Protein AF-A0A9J7EP82-F1 (afdb_monomer_lite)

Sequence (131 aa):
MKYLGLILDSRWRFGPHFADLSKPLLKTANDLSWLIPNLGGPSARCRRLYAGILRSMALYGAPVWADYLRRRENATALRVPQRAIAQRVARAYRTAACALASTPPWELEAWVLARVYEWTVDRRARGERQE

Structure (mmCIF, N/CA/C/O backbone):
data_AF-A0A9J7EP82-F1
#
_entry.id   AF-A0A9J7EP82-F1
#
loop_
_atom_site.group_PDB
_atom_site.id
_atom_site.type_symbol
_atom_site.label_atom_id
_atom_site.label_alt_id
_atom_site.label_comp_id
_atom_site.label_asym_id
_atom_site.label_entity_id
_atom_site.label_seq_id
_atom_site.pdbx_PDB_ins_code
_atom_site.Cartn_x
_atom_site.Cartn_y
_atom_site.Cartn_z
_atom_site.occupancy
_atom_site.B_iso_or_equiv
_atom_site.auth_seq_id
_atom_site.auth_comp_id
_atom_site.auth_asym_id
_atom_site.auth_atom_id
_atom_site.pdbx_PDB_model_num
ATOM 1 N N . MET A 1 1 ? -1.220 13.263 15.762 1.00 84.19 1 MET A N 1
ATOM 2 C CA . MET A 1 1 ? -0.347 12.475 16.668 1.00 84.19 1 MET A CA 1
ATOM 3 C C . MET A 1 1 ? 0.202 11.267 15.912 1.00 84.19 1 MET A C 1
ATOM 5 O O . MET A 1 1 ? -0.529 10.719 15.096 1.00 84.19 1 MET A O 1
ATOM 9 N N . LYS A 1 2 ? 1.463 10.860 16.131 1.00 85.56 2 LYS A N 1
ATOM 10 C CA . LYS A 1 2 ? 2.015 9.615 15.558 1.00 85.56 2 LYS A CA 1
ATOM 11 C C . LYS A 1 2 ? 1.772 8.446 16.515 1.00 85.56 2 LYS A C 1
ATOM 13 O O . LYS A 1 2 ? 2.089 8.568 17.692 1.00 85.56 2 LYS A O 1
ATOM 18 N N . TYR A 1 3 ? 1.240 7.336 16.012 1.00 85.88 3 TYR A N 1
ATOM 19 C CA . TYR A 1 3 ? 0.985 6.126 16.792 1.00 85.88 3 TYR A CA 1
ATOM 20 C C . TYR A 1 3 ? 1.214 4.874 15.946 1.00 85.88 3 TYR A C 1
ATOM 22 O O . TYR A 1 3 ? 0.620 4.738 14.881 1.00 85.88 3 TYR A O 1
ATOM 30 N N . LEU A 1 4 ? 2.101 3.979 16.399 1.00 85.81 4 LEU A N 1
ATOM 31 C CA . LEU A 1 4 ? 2.473 2.739 15.697 1.00 85.81 4 LEU A CA 1
ATOM 32 C C . LEU A 1 4 ? 2.843 2.928 14.212 1.00 85.81 4 LEU A C 1
ATOM 34 O O . LEU A 1 4 ? 2.626 2.027 13.415 1.00 85.81 4 LEU A O 1
ATOM 38 N N . GLY A 1 5 ? 3.384 4.087 13.822 1.00 83.06 5 GLY A N 1
ATOM 39 C CA . GLY A 1 5 ? 3.701 4.411 12.420 1.00 83.06 5 GLY A CA 1
ATOM 40 C C . GLY A 1 5 ? 2.552 5.046 11.621 1.00 83.06 5 GLY A C 1
ATOM 41 O O . GLY A 1 5 ? 2.764 5.490 10.495 1.00 83.06 5 GLY A O 1
ATOM 42 N N . LEU A 1 6 ? 1.361 5.172 12.208 1.00 85.38 6 LEU A N 1
ATOM 43 C CA . LEU A 1 6 ? 0.223 5.898 11.646 1.00 85.38 6 LEU A CA 1
ATOM 44 C C . LEU A 1 6 ? 0.207 7.349 12.135 1.00 85.38 6 LEU A C 1
ATOM 46 O O . LEU A 1 6 ? 0.599 7.648 13.264 1.00 85.38 6 LEU A O 1
ATOM 50 N N . ILE A 1 7 ? -0.269 8.263 11.288 1.00 86.75 7 ILE A N 1
ATOM 51 C CA . ILE A 1 7 ? -0.512 9.658 11.675 1.00 86.75 7 ILE A CA 1
ATOM 52 C C . ILE A 1 7 ? -2.012 9.819 11.875 1.00 86.75 7 ILE A C 1
ATOM 54 O O . ILE A 1 7 ? -2.780 9.895 10.919 1.00 86.75 7 ILE A O 1
ATOM 58 N N . LEU A 1 8 ? -2.417 9.865 13.138 1.00 83.44 8 LEU A N 1
ATOM 59 C CA . LEU A 1 8 ? -3.797 10.101 13.525 1.00 83.44 8 LEU A CA 1
ATOM 60 C C . LEU A 1 8 ? -4.054 11.609 13.523 1.00 83.44 8 LEU A C 1
ATOM 62 O O . LEU A 1 8 ? -3.411 12.369 14.260 1.00 83.44 8 LEU A O 1
ATOM 66 N N . ASP A 1 9 ? -4.966 12.028 12.653 1.00 82.19 9 ASP A N 1
ATOM 67 C CA . ASP A 1 9 ? -5.539 13.372 12.635 1.00 82.19 9 ASP A CA 1
ATOM 68 C C . ASP A 1 9 ? -6.725 13.418 13.611 1.00 82.19 9 ASP A C 1
ATOM 70 O O . ASP A 1 9 ? -7.470 12.444 13.714 1.00 82.19 9 ASP A O 1
ATOM 74 N N . SER A 1 10 ? -6.931 14.538 14.307 1.00 78.44 10 SER A N 1
ATOM 75 C CA . SER A 1 10 ? -8.025 14.700 15.280 1.00 78.44 10 SER A CA 1
ATOM 76 C C . SER A 1 10 ? -9.405 14.515 14.646 1.00 78.44 10 SER A C 1
ATOM 78 O O . SER A 1 10 ? -10.357 14.115 15.309 1.00 78.44 10 SER A O 1
ATOM 80 N N . ARG A 1 11 ? -9.505 14.758 13.334 1.00 81.56 11 ARG A N 1
ATOM 81 C CA . ARG A 1 11 ? -10.719 14.570 12.531 1.00 81.56 11 ARG A CA 1
ATOM 82 C C . ARG A 1 11 ? -10.834 13.181 11.896 1.00 81.56 11 ARG A C 1
ATOM 84 O O . ARG A 1 11 ? -11.723 12.987 11.071 1.00 81.56 11 ARG A O 1
ATOM 91 N N . TRP A 1 12 ? -9.915 12.257 12.195 1.00 78.69 12 TRP A N 1
ATOM 92 C CA . TRP A 1 12 ? -9.863 10.907 11.616 1.00 78.69 12 TRP A CA 1
ATOM 93 C C . TRP A 1 12 ? -9.919 10.899 10.077 1.00 78.69 12 TRP A C 1
ATOM 95 O O . TRP A 1 12 ? -10.455 9.992 9.462 1.00 78.69 12 TRP A O 1
ATOM 105 N N . ARG A 1 13 ? -9.380 11.926 9.403 1.00 80.88 13 ARG A N 1
ATOM 106 C CA . ARG A 1 13 ? -9.450 12.038 7.929 1.00 80.88 13 ARG A CA 1
ATOM 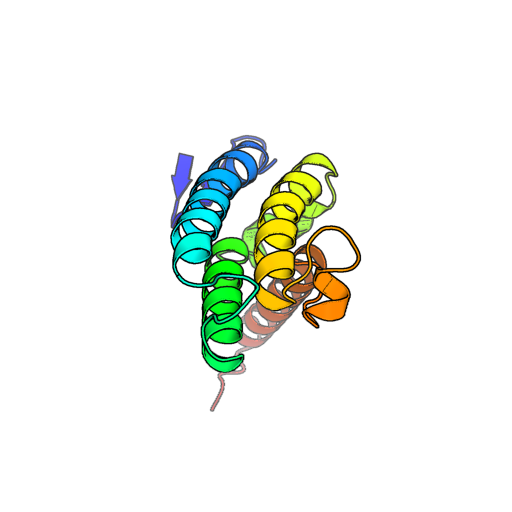107 C C . ARG A 1 13 ? -8.326 11.304 7.199 1.00 80.88 13 ARG A C 1
ATOM 109 O O . ARG A 1 13 ? -8.447 11.078 5.995 1.00 80.88 13 ARG A O 1
ATOM 116 N N . PHE A 1 14 ? -7.230 11.003 7.898 1.00 83.31 14 PHE A N 1
ATOM 117 C CA . PHE A 1 14 ? -6.010 10.358 7.388 1.00 83.31 14 PHE A CA 1
ATOM 118 C C . PHE A 1 14 ? -5.322 11.039 6.187 1.00 83.31 14 PHE A C 1
ATOM 120 O O . PHE A 1 14 ? -4.314 10.537 5.705 1.00 83.31 14 PHE A O 1
ATOM 127 N N . GLY A 1 15 ? -5.766 12.216 5.738 1.00 84.31 15 GLY A N 1
ATOM 128 C CA . GLY A 1 15 ? -5.108 12.961 4.654 1.00 84.31 15 GLY A CA 1
ATOM 129 C C . GLY A 1 15 ? -3.616 13.227 4.909 1.00 84.31 15 GLY A C 1
ATOM 130 O O . GLY A 1 15 ? -2.789 12.849 4.076 1.00 84.31 15 GLY A O 1
ATOM 131 N N . PRO A 1 16 ? -3.235 13.782 6.079 1.00 85.81 16 PRO A N 1
ATOM 132 C CA . PRO A 1 16 ? -1.828 13.969 6.436 1.00 85.81 16 PRO A CA 1
ATOM 133 C C . PRO A 1 16 ? -1.034 12.658 6.467 1.00 85.81 16 PRO A C 1
ATOM 135 O O . PRO A 1 16 ? 0.131 12.638 6.084 1.00 85.81 16 PRO A O 1
ATOM 138 N N . HIS A 1 17 ? -1.674 11.551 6.863 1.00 88.56 17 HIS A N 1
ATOM 139 C CA . HIS A 1 17 ? -1.045 10.233 6.861 1.00 88.56 17 HIS A CA 1
ATOM 140 C C . HIS A 1 17 ? -0.665 9.790 5.449 1.00 88.56 17 HIS A C 1
ATOM 142 O O . HIS A 1 17 ? 0.490 9.442 5.231 1.00 88.56 17 HIS A O 1
ATOM 148 N N . PHE A 1 18 ? -1.582 9.857 4.480 1.00 87.38 18 PHE A N 1
ATOM 149 C CA . PHE A 1 18 ? -1.274 9.471 3.099 1.00 87.38 18 PHE A CA 1
ATOM 150 C C . PHE A 1 18 ? -0.263 10.409 2.433 1.00 87.38 18 PHE A C 1
ATOM 152 O O . PHE A 1 18 ? 0.601 9.949 1.685 1.00 87.38 18 PHE A O 1
ATOM 159 N N . ALA A 1 19 ? -0.322 11.710 2.731 1.00 86.00 19 ALA A N 1
ATOM 160 C CA . ALA A 1 19 ? 0.663 12.668 2.239 1.00 86.00 19 ALA A CA 1
ATOM 161 C C . ALA A 1 19 ? 2.075 12.316 2.735 1.00 86.00 19 ALA A C 1
ATOM 163 O O . ALA A 1 19 ? 3.018 12.273 1.942 1.00 86.00 19 ALA A O 1
ATOM 164 N N . ASP A 1 20 ? 2.217 11.992 4.019 1.00 88.00 20 ASP A N 1
ATOM 165 C CA . ASP A 1 20 ? 3.501 11.605 4.602 1.00 88.00 20 ASP A CA 1
ATOM 166 C C . ASP A 1 20 ? 3.925 10.176 4.261 1.00 88.00 20 ASP A C 1
ATOM 168 O O . ASP A 1 20 ? 5.123 9.930 4.193 1.00 88.00 20 ASP A O 1
ATOM 172 N N . LEU A 1 21 ? 2.990 9.260 3.987 1.00 89.06 21 LEU A N 1
ATOM 173 C CA . LEU A 1 21 ? 3.263 7.895 3.523 1.00 89.06 21 LEU A CA 1
ATOM 174 C C . LEU A 1 21 ? 3.738 7.869 2.062 1.00 89.06 21 LEU A C 1
ATOM 176 O O . LEU A 1 21 ? 4.595 7.064 1.698 1.00 89.06 21 LEU A O 1
ATOM 180 N N . SER A 1 22 ? 3.228 8.770 1.218 1.00 88.06 22 SER A N 1
ATOM 181 C CA . SER A 1 22 ? 3.602 8.823 -0.202 1.00 88.06 22 SER A CA 1
ATOM 182 C C . SER A 1 22 ? 5.090 9.139 -0.410 1.00 88.06 22 SER A C 1
ATOM 184 O O . SER A 1 22 ? 5.729 8.562 -1.289 1.00 88.06 22 SER A O 1
ATOM 186 N N . LYS A 1 23 ? 5.674 9.997 0.438 1.00 90.19 23 LYS A N 1
ATOM 187 C CA . LYS A 1 23 ? 7.079 10.433 0.368 1.00 90.19 23 LYS A CA 1
ATOM 188 C C . LYS A 1 23 ? 8.086 9.279 0.523 1.00 90.19 23 LYS A C 1
ATOM 190 O O . LYS A 1 23 ? 8.902 9.110 -0.383 1.00 90.19 23 LYS A O 1
ATOM 195 N N . PRO A 1 24 ? 8.074 8.473 1.608 1.00 89.50 24 PRO A N 1
ATOM 196 C CA . PRO A 1 24 ? 8.990 7.350 1.758 1.00 89.50 24 PRO A CA 1
ATOM 197 C C . PRO A 1 24 ? 8.741 6.271 0.704 1.00 89.50 24 PRO A C 1
ATOM 199 O O . PRO A 1 24 ? 9.711 5.732 0.188 1.00 89.50 24 PRO A O 1
ATOM 202 N N . LEU A 1 25 ? 7.488 6.006 0.309 1.00 89.81 25 LEU A N 1
ATOM 203 C CA . LEU A 1 25 ? 7.196 5.047 -0.764 1.00 89.81 25 LEU A CA 1
ATOM 204 C C . LEU A 1 25 ? 7.832 5.468 -2.092 1.00 89.81 25 LEU A C 1
ATOM 206 O O . LEU A 1 25 ? 8.464 4.652 -2.760 1.00 89.81 25 LEU A O 1
ATOM 210 N N . LEU A 1 26 ? 7.699 6.741 -2.469 1.00 89.88 26 LEU A N 1
ATOM 211 C CA . LEU A 1 26 ? 8.310 7.270 -3.687 1.00 89.88 26 LEU A CA 1
ATOM 212 C C . LEU A 1 26 ? 9.833 7.309 -3.597 1.00 89.88 26 LEU A C 1
ATOM 214 O O . LEU A 1 26 ? 10.496 6.956 -4.569 1.00 89.88 26 LEU A O 1
ATOM 218 N N . LYS A 1 27 ? 10.391 7.683 -2.440 1.00 90.56 27 LYS A N 1
ATOM 219 C CA . LYS A 1 27 ? 11.837 7.641 -2.209 1.00 90.56 27 LYS A CA 1
ATOM 220 C C . LYS A 1 27 ? 12.372 6.222 -2.399 1.00 90.56 27 LYS A C 1
ATOM 222 O O . LYS A 1 27 ? 13.232 6.015 -3.243 1.00 90.56 27 LYS A O 1
ATOM 227 N N . THR A 1 28 ? 11.795 5.236 -1.713 1.00 87.56 28 THR A N 1
ATOM 228 C CA . THR A 1 28 ? 12.191 3.830 -1.850 1.00 87.56 28 THR A CA 1
ATOM 229 C C . THR A 1 28 ? 11.994 3.322 -3.279 1.00 87.56 28 THR A C 1
ATOM 231 O O . THR A 1 28 ? 12.865 2.639 -3.807 1.00 87.56 28 THR A O 1
ATOM 234 N N . ALA A 1 29 ? 10.895 3.678 -3.950 1.00 85.12 29 ALA A N 1
ATOM 235 C CA . ALA A 1 29 ? 10.680 3.308 -5.349 1.00 85.12 29 ALA A CA 1
ATOM 236 C C . ALA A 1 29 ? 11.738 3.916 -6.290 1.00 85.12 29 ALA A C 1
ATOM 238 O O . ALA A 1 29 ? 12.171 3.246 -7.229 1.00 85.12 29 ALA A O 1
ATOM 239 N N . ASN A 1 30 ? 12.171 5.154 -6.038 1.00 86.00 30 ASN A N 1
ATOM 240 C CA . ASN A 1 30 ? 13.221 5.823 -6.803 1.00 86.00 30 ASN A CA 1
ATOM 241 C C . ASN A 1 30 ? 14.604 5.232 -6.521 1.00 86.00 30 ASN A C 1
ATOM 243 O O . ASN A 1 30 ? 15.314 4.914 -7.473 1.00 86.00 30 ASN A O 1
ATOM 247 N N . ASP A 1 31 ? 14.960 5.009 -5.257 1.00 85.56 31 ASP A N 1
ATOM 248 C CA . ASP A 1 31 ? 16.232 4.388 -4.868 1.00 85.56 31 ASP A CA 1
ATOM 249 C C . ASP A 1 31 ? 16.367 2.996 -5.514 1.00 85.56 31 ASP A C 1
ATOM 251 O O . ASP A 1 31 ? 17.397 2.639 -6.086 1.00 85.56 31 ASP A O 1
ATOM 255 N N . LEU A 1 32 ? 15.271 2.232 -5.533 1.00 78.00 32 LEU A N 1
ATOM 256 C CA . LEU A 1 32 ? 15.210 0.928 -6.192 1.00 78.00 32 LEU A CA 1
ATOM 257 C C . LEU A 1 32 ? 15.186 1.014 -7.720 1.00 78.00 32 LEU A C 1
ATOM 259 O O . LEU A 1 32 ? 15.565 0.053 -8.390 1.00 78.00 32 LEU A O 1
ATOM 263 N N . SER A 1 33 ? 14.759 2.138 -8.298 1.00 76.12 33 SER A N 1
ATOM 264 C CA . SER A 1 33 ? 14.732 2.302 -9.753 1.00 76.12 33 SER A CA 1
ATOM 265 C C . SER A 1 33 ? 16.129 2.273 -10.371 1.00 76.12 33 SER A C 1
ATOM 267 O O . SER A 1 33 ? 16.278 1.805 -11.499 1.00 76.12 33 SER A O 1
ATOM 269 N N . TRP A 1 34 ? 17.144 2.695 -9.613 1.00 77.69 34 TRP A N 1
ATOM 270 C CA . TRP A 1 34 ? 18.544 2.596 -10.012 1.00 77.69 34 TRP A CA 1
ATOM 271 C C . TRP A 1 34 ? 19.021 1.139 -10.074 1.00 77.69 34 TRP A C 1
ATOM 273 O O . TRP A 1 34 ? 19.683 0.736 -11.025 1.00 77.69 34 TRP A O 1
ATOM 283 N N . LEU A 1 35 ? 18.604 0.316 -9.109 1.00 77.75 35 LEU A N 1
ATOM 284 C CA . LEU A 1 35 ? 18.956 -1.105 -9.052 1.00 77.75 35 LEU A CA 1
ATOM 285 C C . LEU A 1 35 ? 18.212 -1.943 -10.108 1.00 77.75 35 LEU A C 1
ATOM 287 O O . LEU A 1 35 ? 18.628 -3.051 -10.447 1.00 77.75 35 LEU A O 1
ATOM 291 N N . ILE A 1 36 ? 17.084 -1.437 -10.617 1.00 78.06 36 ILE A N 1
ATOM 292 C CA . ILE A 1 36 ? 16.161 -2.181 -11.473 1.00 78.06 36 ILE A CA 1
ATOM 293 C C . ILE A 1 36 ? 15.875 -1.406 -12.768 1.00 78.06 36 ILE A C 1
ATOM 295 O O . ILE A 1 36 ? 14.748 -0.941 -12.990 1.00 78.06 36 ILE A O 1
ATOM 299 N N . PRO A 1 37 ? 16.858 -1.306 -13.679 1.00 77.31 37 PRO A N 1
ATOM 300 C CA . PRO A 1 37 ? 16.621 -0.703 -14.980 1.00 77.31 37 PRO A CA 1
ATOM 301 C C . PRO A 1 37 ? 15.591 -1.521 -15.776 1.00 77.31 37 PRO A C 1
ATOM 303 O O . PRO A 1 37 ? 15.440 -2.737 -15.599 1.00 77.31 37 PRO A O 1
ATOM 306 N N . ASN A 1 38 ? 14.837 -0.859 -16.658 1.00 76.19 38 ASN A N 1
ATOM 307 C CA . ASN A 1 38 ? 13.826 -1.528 -17.492 1.00 76.19 38 ASN A CA 1
ATOM 308 C C . ASN A 1 38 ? 14.466 -2.540 -18.461 1.00 76.19 38 ASN A C 1
ATOM 310 O O . ASN A 1 38 ? 13.889 -3.599 -18.709 1.00 76.19 38 ASN A O 1
ATOM 314 N N . LEU A 1 39 ? 15.677 -2.239 -18.938 1.00 74.00 39 LEU A N 1
ATOM 315 C CA . LEU A 1 39 ? 16.489 -3.065 -19.831 1.00 74.00 39 LEU A CA 1
ATOM 316 C C . LEU A 1 39 ? 17.702 -3.610 -19.068 1.00 74.00 39 LEU A C 1
ATOM 318 O O . LEU A 1 39 ? 18.277 -2.898 -18.250 1.00 74.00 39 LEU A O 1
ATOM 322 N N . GLY A 1 40 ? 18.063 -4.875 -19.300 1.00 71.44 40 GLY A N 1
ATOM 323 C CA . GLY A 1 40 ? 19.258 -5.494 -18.702 1.00 71.44 40 GLY A CA 1
ATOM 324 C C . GLY A 1 40 ? 19.248 -5.655 -17.172 1.00 71.44 40 GLY A C 1
ATOM 325 O O . GLY A 1 40 ? 20.272 -5.991 -16.594 1.00 71.44 40 GLY A O 1
ATOM 326 N N . GLY A 1 41 ? 18.114 -5.408 -16.503 1.00 70.50 41 GLY A N 1
ATOM 327 C CA . GLY A 1 41 ? 18.022 -5.405 -15.040 1.00 70.50 41 GLY A CA 1
ATOM 328 C C . GLY A 1 41 ? 17.700 -6.760 -14.382 1.00 70.50 41 GLY A C 1
ATOM 329 O O . GLY A 1 41 ? 17.449 -7.752 -15.072 1.00 70.50 41 GLY A O 1
ATOM 330 N N . PRO A 1 42 ? 17.592 -6.784 -13.038 1.00 71.88 42 PRO A N 1
ATOM 331 C CA . PRO A 1 42 ? 17.387 -7.980 -12.220 1.00 71.88 42 PRO A CA 1
ATOM 332 C C . PRO A 1 42 ? 16.173 -8.830 -12.613 1.00 71.88 42 PRO A C 1
ATOM 334 O O . PRO A 1 42 ? 15.191 -8.346 -13.202 1.00 71.88 42 PRO A O 1
ATOM 337 N N . SER A 1 43 ? 16.239 -10.106 -12.216 1.00 81.56 43 SER A N 1
ATOM 338 C CA . SER A 1 43 ? 15.228 -11.132 -12.490 1.00 81.56 43 SER A CA 1
ATOM 339 C C . SER A 1 43 ? 13.814 -10.725 -12.048 1.00 81.56 43 SER A C 1
ATOM 341 O O . SER A 1 43 ? 13.617 -9.908 -11.142 1.00 81.56 43 SER A O 1
ATOM 343 N N . ALA A 1 44 ? 12.797 -11.353 -12.646 1.00 82.12 44 ALA A N 1
ATOM 344 C CA . ALA A 1 44 ? 11.398 -11.147 -12.266 1.00 82.12 44 ALA A CA 1
ATOM 345 C C . ALA A 1 44 ? 11.131 -11.441 -10.774 1.00 82.12 44 ALA A C 1
ATOM 347 O O . ALA A 1 44 ? 10.263 -10.815 -10.169 1.00 82.12 44 ALA A O 1
ATOM 348 N N . ARG A 1 45 ? 11.904 -12.351 -10.159 1.00 84.75 45 ARG A N 1
ATOM 349 C CA . ARG A 1 45 ? 11.814 -12.669 -8.726 1.00 84.75 45 ARG A CA 1
ATOM 350 C C . ARG A 1 45 ? 12.195 -11.468 -7.860 1.00 84.75 45 ARG A C 1
ATOM 352 O O . ARG A 1 45 ? 11.441 -11.131 -6.953 1.00 84.75 45 ARG A O 1
ATOM 359 N N . CYS A 1 46 ? 13.302 -10.795 -8.175 1.00 84.38 46 CYS A N 1
ATOM 360 C CA . CYS A 1 46 ? 13.720 -9.582 -7.468 1.00 84.38 46 CYS A CA 1
ATOM 361 C C . CYS A 1 46 ? 12.640 -8.498 -7.574 1.00 84.38 46 CYS A C 1
ATOM 363 O O . CYS A 1 46 ? 12.226 -7.939 -6.567 1.00 84.38 46 CYS A O 1
ATOM 365 N N . ARG A 1 47 ? 12.094 -8.265 -8.775 1.00 85.38 47 ARG A N 1
ATOM 366 C CA . ARG A 1 47 ? 11.026 -7.268 -8.987 1.00 85.38 47 ARG A CA 1
ATOM 367 C C . ARG A 1 47 ? 9.775 -7.550 -8.152 1.00 85.38 47 ARG A C 1
ATOM 369 O O . ARG A 1 47 ? 9.227 -6.622 -7.565 1.00 85.38 47 ARG A O 1
ATOM 376 N N . ARG A 1 48 ? 9.354 -8.817 -8.057 1.00 86.00 48 ARG A N 1
ATOM 377 C CA . ARG A 1 48 ? 8.231 -9.226 -7.194 1.00 86.00 48 ARG A CA 1
ATOM 378 C C . ARG A 1 48 ? 8.524 -9.006 -5.713 1.00 86.00 48 ARG A C 1
ATOM 380 O O . ARG A 1 48 ? 7.641 -8.542 -5.002 1.00 86.00 48 ARG A O 1
ATOM 387 N N . LEU A 1 49 ? 9.748 -9.288 -5.263 1.00 87.88 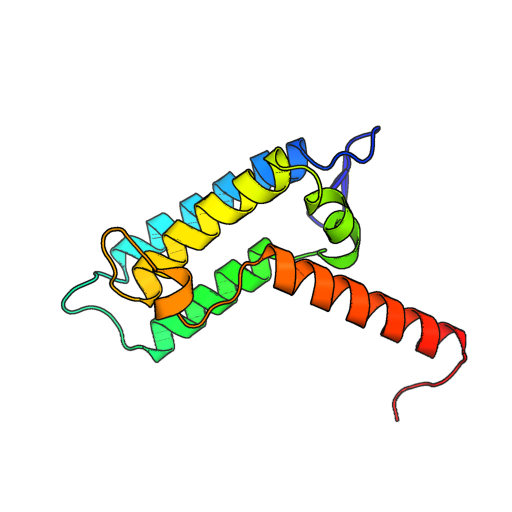49 LEU A N 1
ATOM 388 C CA . LEU A 1 49 ? 10.156 -9.018 -3.884 1.00 87.88 49 LEU A CA 1
ATOM 389 C C . LEU A 1 49 ? 10.024 -7.525 -3.555 1.00 87.88 49 LEU A C 1
ATOM 391 O O . LEU A 1 49 ? 9.400 -7.174 -2.559 1.00 87.88 49 LEU A O 1
ATOM 395 N N . TYR A 1 50 ? 10.525 -6.643 -4.422 1.00 84.62 50 TYR A N 1
ATOM 396 C CA . TYR A 1 50 ? 10.411 -5.195 -4.220 1.00 84.62 50 TYR A CA 1
ATOM 397 C C . TYR A 1 50 ? 8.966 -4.700 -4.251 1.00 84.62 50 TYR A C 1
ATOM 399 O O . TYR A 1 50 ? 8.579 -3.892 -3.409 1.00 84.62 50 TYR A O 1
ATOM 407 N N . ALA A 1 51 ? 8.154 -5.220 -5.175 1.00 87.38 51 ALA A N 1
ATOM 408 C CA . ALA A 1 51 ? 6.720 -4.952 -5.190 1.00 87.38 51 ALA A CA 1
ATOM 409 C C . ALA A 1 51 ? 6.067 -5.348 -3.857 1.00 87.38 51 ALA A C 1
ATOM 411 O O . ALA A 1 51 ? 5.266 -4.587 -3.322 1.00 87.38 51 ALA A O 1
ATOM 412 N N . GLY A 1 52 ? 6.458 -6.500 -3.302 1.00 90.00 52 GLY A N 1
ATOM 413 C CA . GLY A 1 52 ? 6.026 -6.972 -1.990 1.00 90.00 52 GLY A CA 1
ATOM 414 C C . GLY A 1 52 ? 6.440 -6.040 -0.852 1.00 90.00 52 GLY A C 1
ATOM 415 O O . GLY A 1 52 ? 5.602 -5.704 -0.025 1.00 90.00 52 GLY A O 1
ATOM 416 N N . ILE A 1 53 ? 7.687 -5.558 -0.834 1.00 90.12 53 ILE A N 1
ATOM 417 C CA . ILE A 1 53 ? 8.174 -4.613 0.188 1.00 90.12 53 ILE A CA 1
ATOM 418 C C . ILE A 1 53 ? 7.347 -3.322 0.169 1.00 90.12 53 ILE A C 1
ATOM 420 O O . ILE A 1 53 ? 6.811 -2.916 1.198 1.00 90.12 53 ILE A O 1
ATOM 424 N N . LEU A 1 54 ? 7.194 -2.702 -1.005 1.00 90.31 54 LEU A N 1
ATOM 425 C CA . LEU A 1 54 ? 6.419 -1.466 -1.156 1.00 90.31 54 LEU A CA 1
ATOM 426 C C . LEU A 1 54 ? 4.938 -1.674 -0.833 1.00 90.31 54 LEU A C 1
ATOM 428 O O . LEU A 1 54 ? 4.343 -0.825 -0.176 1.00 90.31 54 LEU A O 1
ATOM 432 N N . ARG A 1 55 ? 4.357 -2.813 -1.230 1.00 92.00 55 ARG A N 1
ATOM 433 C CA . ARG A 1 55 ? 2.993 -3.198 -0.849 1.00 92.00 55 ARG A CA 1
ATOM 434 C C . ARG A 1 55 ? 2.856 -3.305 0.672 1.00 92.00 55 ARG A C 1
ATOM 436 O O . ARG A 1 55 ? 1.923 -2.737 1.225 1.00 92.00 55 ARG A O 1
ATOM 443 N N . SER A 1 56 ? 3.779 -3.979 1.355 1.00 91.75 56 SER A N 1
ATOM 444 C CA . SER A 1 56 ? 3.756 -4.109 2.818 1.00 91.75 56 SER A CA 1
ATOM 445 C C . SER A 1 56 ? 3.890 -2.759 3.521 1.00 91.75 56 SER A C 1
ATOM 447 O O . SER A 1 56 ? 3.173 -2.505 4.483 1.00 91.75 56 SER A O 1
ATOM 449 N N . MET A 1 57 ? 4.755 -1.870 3.022 1.00 91.44 57 MET A N 1
ATOM 450 C CA . MET A 1 57 ? 4.873 -0.502 3.538 1.00 91.44 57 MET A CA 1
ATOM 451 C C . MET A 1 57 ? 3.580 0.296 3.332 1.00 91.44 57 MET A C 1
ATOM 453 O O . MET A 1 57 ? 3.136 0.994 4.237 1.00 91.44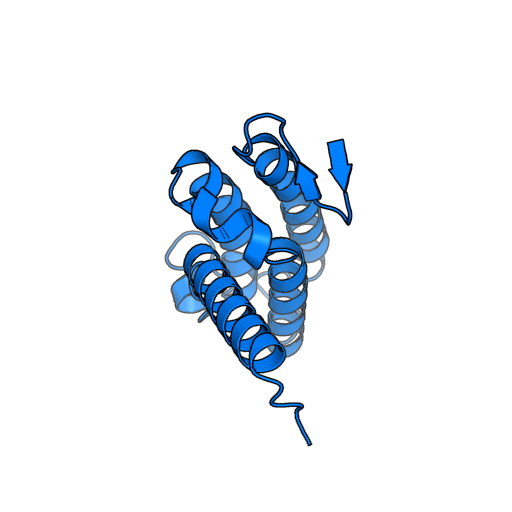 57 MET A O 1
ATOM 457 N N . ALA A 1 58 ? 2.978 0.193 2.146 1.00 91.88 58 ALA A N 1
ATOM 458 C CA . ALA A 1 58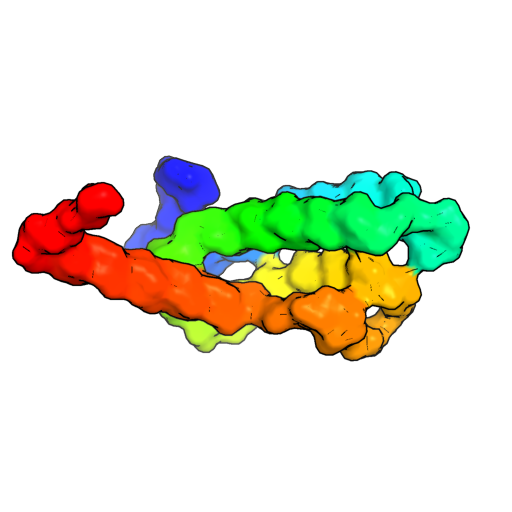 ? 1.795 0.957 1.769 1.00 91.88 58 ALA A CA 1
ATOM 459 C C . ALA A 1 58 ? 0.522 0.487 2.481 1.00 91.88 58 ALA A C 1
ATOM 461 O O . ALA A 1 58 ? -0.344 1.303 2.771 1.00 91.88 58 ALA A O 1
ATOM 462 N N . LEU A 1 59 ? 0.404 -0.815 2.750 1.00 93.06 59 LEU A N 1
ATOM 463 C CA . LEU A 1 59 ? -0.772 -1.436 3.366 1.00 93.06 59 LEU A CA 1
ATOM 464 C C . LEU A 1 59 ? -0.625 -1.644 4.874 1.00 93.06 59 LEU A C 1
ATOM 466 O O . LEU A 1 59 ? -1.483 -2.259 5.512 1.00 93.06 59 LEU A O 1
ATOM 470 N N . TYR A 1 60 ? 0.456 -1.138 5.461 1.00 92.19 60 TYR A N 1
ATOM 471 C CA . TYR A 1 60 ? 0.638 -1.207 6.895 1.00 92.19 60 TYR A CA 1
ATOM 472 C C . TYR A 1 60 ? -0.479 -0.435 7.612 1.00 92.19 60 TYR A C 1
ATOM 474 O O . TYR A 1 60 ? -0.762 0.728 7.317 1.00 92.19 60 TYR A O 1
ATOM 482 N N . GLY A 1 61 ? -1.141 -1.106 8.554 1.00 90.44 61 GLY A N 1
ATOM 483 C CA . GLY A 1 61 ? -2.286 -0.545 9.265 1.00 90.44 61 GLY A CA 1
ATOM 484 C C . GLY A 1 61 ? -3.545 -0.380 8.410 1.00 90.44 61 GLY A C 1
ATOM 485 O O . GLY A 1 61 ? -4.450 0.319 8.855 1.00 90.44 61 GLY A O 1
ATOM 486 N N . ALA A 1 62 ? -3.634 -1.025 7.235 1.00 93.12 62 ALA A N 1
ATOM 487 C CA . ALA A 1 62 ? -4.806 -0.962 6.353 1.00 93.12 62 ALA A CA 1
ATOM 488 C C . ALA A 1 62 ? -6.154 -1.083 7.085 1.00 93.12 62 ALA A C 1
ATOM 490 O O . ALA A 1 62 ? -6.997 -0.223 6.851 1.00 93.12 62 ALA A O 1
ATOM 491 N N . PRO A 1 63 ? -6.364 -2.020 8.033 1.00 91.81 63 PRO A N 1
ATOM 492 C CA . PRO A 1 63 ? -7.638 -2.117 8.752 1.00 91.81 63 PRO A CA 1
ATOM 493 C C . PRO A 1 63 ? -8.073 -0.838 9.478 1.00 91.81 63 PRO A C 1
ATOM 495 O O . PRO A 1 63 ? -9.260 -0.618 9.669 1.00 91.81 63 PRO A O 1
ATOM 498 N N . VAL A 1 64 ? -7.129 0.021 9.868 1.00 91.00 64 VAL A N 1
ATOM 499 C CA . VAL A 1 64 ? -7.415 1.270 10.586 1.00 91.00 64 VAL A CA 1
ATOM 500 C C . VAL A 1 64 ? -7.867 2.376 9.634 1.00 91.00 64 VAL A C 1
ATOM 502 O O . VAL A 1 64 ? -8.690 3.210 10.006 1.00 91.00 64 VAL A O 1
ATOM 505 N N . TRP A 1 65 ? -7.313 2.420 8.419 1.00 90.88 65 TRP A N 1
ATOM 506 C CA . TRP A 1 65 ? -7.505 3.546 7.503 1.00 90.88 65 TRP A CA 1
ATOM 507 C C . TRP A 1 65 ? -8.246 3.206 6.198 1.00 90.88 65 TRP A C 1
ATOM 509 O O . TRP A 1 65 ? -8.565 4.120 5.434 1.00 90.88 65 TRP A O 1
ATOM 519 N N . ALA A 1 66 ? -8.537 1.933 5.910 1.00 92.31 66 ALA A N 1
ATOM 520 C CA . ALA A 1 66 ? -9.053 1.488 4.611 1.00 92.31 66 ALA A CA 1
ATOM 521 C C . ALA A 1 66 ? -10.385 2.150 4.215 1.00 92.31 66 ALA A C 1
ATOM 523 O O . ALA A 1 66 ? -10.567 2.525 3.053 1.00 92.31 66 ALA A O 1
ATOM 524 N N . ASP A 1 67 ? -11.288 2.390 5.167 1.00 90.44 67 ASP A N 1
ATOM 525 C CA . ASP A 1 67 ? -12.559 3.080 4.902 1.00 90.44 67 ASP A CA 1
ATOM 526 C C . ASP A 1 67 ? -12.380 4.534 4.451 1.00 90.44 67 ASP A C 1
ATOM 528 O O . ASP A 1 67 ? -13.193 5.083 3.700 1.00 90.44 67 ASP A O 1
ATOM 532 N N . TYR A 1 68 ? -11.270 5.160 4.834 1.00 89.75 68 TYR A N 1
ATOM 533 C CA . TYR A 1 68 ? -10.972 6.545 4.490 1.00 89.75 68 TYR A CA 1
ATOM 534 C C . TYR A 1 68 ? -10.399 6.697 3.075 1.00 89.75 68 TYR A C 1
ATOM 536 O O . TYR A 1 68 ? -10.252 7.828 2.602 1.00 89.75 68 TYR A O 1
ATOM 544 N N . LEU A 1 69 ? -10.152 5.592 2.358 1.00 88.88 69 LEU A N 1
ATOM 545 C CA . LEU A 1 69 ? -9.837 5.600 0.924 1.00 88.88 69 LEU A CA 1
ATOM 546 C C . LEU A 1 69 ? -11.027 5.992 0.040 1.00 88.88 69 LEU A C 1
ATOM 548 O O . LEU A 1 69 ? -10.824 6.361 -1.113 1.00 88.88 69 LEU A O 1
ATOM 552 N N . ARG A 1 70 ? -12.261 5.992 0.568 1.00 86.00 70 ARG A N 1
ATOM 553 C CA . ARG A 1 70 ? -13.438 6.521 -0.152 1.00 86.00 70 ARG A CA 1
ATOM 554 C C . ARG A 1 70 ? -13.245 7.984 -0.575 1.00 86.00 70 ARG A C 1
ATOM 556 O O . ARG A 1 70 ? -13.869 8.452 -1.525 1.00 86.00 70 ARG A O 1
ATOM 563 N N . ARG A 1 71 ? -12.361 8.717 0.115 1.00 87.31 71 ARG A N 1
ATOM 564 C CA . ARG A 1 71 ? -11.934 10.062 -0.279 1.00 87.31 71 ARG A CA 1
ATOM 565 C C . ARG A 1 71 ? -10.942 9.971 -1.437 1.00 87.31 71 ARG A C 1
ATOM 567 O O . ARG A 1 71 ? -9.844 9.439 -1.289 1.00 87.31 71 ARG A O 1
ATOM 574 N N . ARG A 1 72 ? -11.296 10.588 -2.567 1.00 85.56 72 ARG A N 1
ATOM 575 C CA . ARG A 1 72 ? -10.484 10.595 -3.7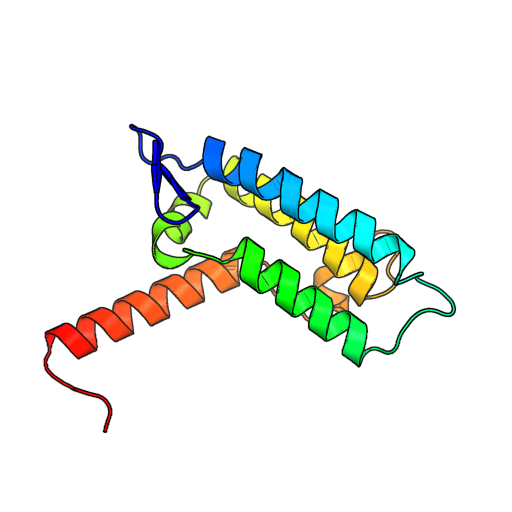97 1.00 85.56 72 ARG A CA 1
ATOM 576 C C . ARG A 1 72 ? -9.049 11.092 -3.585 1.00 85.56 72 ARG A C 1
ATOM 578 O O . ARG A 1 72 ? -8.136 10.594 -4.236 1.00 85.56 72 ARG A O 1
ATOM 585 N N . GLU A 1 73 ? -8.848 12.052 -2.688 1.00 87.06 73 GLU A N 1
ATOM 586 C CA . GLU A 1 73 ? -7.530 12.600 -2.330 1.00 87.06 73 GLU A CA 1
ATOM 587 C C . GLU A 1 73 ? -6.604 11.515 -1.754 1.00 87.06 73 GLU A C 1
ATOM 589 O O . GLU A 1 73 ? -5.490 11.326 -2.241 1.00 87.06 73 GLU A O 1
ATOM 594 N N . ASN A 1 74 ? -7.108 10.743 -0.786 1.00 88.06 74 ASN A N 1
ATOM 595 C CA . ASN A 1 74 ? -6.386 9.655 -0.123 1.00 88.06 74 ASN A CA 1
ATOM 596 C C . ASN A 1 74 ? -6.071 8.517 -1.105 1.00 88.06 74 ASN A C 1
ATOM 598 O O . ASN A 1 74 ? -4.930 8.066 -1.199 1.00 88.06 74 ASN A O 1
ATOM 602 N N . ALA A 1 75 ? -7.068 8.119 -1.901 1.00 88.50 75 ALA A N 1
ATOM 603 C CA . ALA A 1 75 ? -6.906 7.154 -2.988 1.00 88.50 75 ALA A CA 1
ATOM 604 C C . ALA A 1 75 ? -5.806 7.589 -3.976 1.00 88.50 75 ALA A C 1
ATOM 606 O O . ALA A 1 75 ? -4.898 6.830 -4.311 1.00 88.50 75 ALA A O 1
ATOM 607 N N . THR A 1 76 ? -5.823 8.855 -4.397 1.00 89.19 76 THR A N 1
ATOM 608 C CA . THR A 1 76 ? -4.834 9.387 -5.348 1.00 89.19 76 THR A CA 1
ATOM 609 C C . THR A 1 76 ? -3.422 9.387 -4.764 1.00 89.19 76 THR A C 1
ATOM 611 O O . THR A 1 76 ? -2.485 8.979 -5.451 1.00 89.19 76 THR A O 1
ATOM 614 N N . ALA A 1 77 ? -3.267 9.771 -3.495 1.00 88.81 77 ALA A N 1
ATOM 615 C CA . ALA A 1 77 ? -1.979 9.752 -2.803 1.00 88.81 77 ALA A CA 1
ATOM 616 C C . ALA A 1 77 ? -1.360 8.342 -2.725 1.00 88.81 77 ALA A C 1
ATOM 618 O O . ALA A 1 77 ? -0.137 8.214 -2.739 1.00 88.81 77 ALA A O 1
ATOM 619 N N . LEU A 1 78 ? -2.187 7.289 -2.714 1.00 89.00 78 LEU A N 1
ATOM 620 C CA . LEU A 1 78 ? -1.753 5.890 -2.735 1.00 89.00 78 LEU A CA 1
ATOM 621 C C . LEU A 1 78 ? -1.487 5.364 -4.162 1.00 89.00 78 LEU A C 1
ATOM 623 O O . LEU A 1 78 ? -0.547 4.599 -4.389 1.00 89.00 78 LEU A O 1
ATOM 627 N N . ARG A 1 79 ? -2.265 5.815 -5.156 1.00 89.06 79 ARG A N 1
ATOM 628 C CA . ARG A 1 79 ? -2.103 5.424 -6.572 1.00 89.06 79 ARG A CA 1
ATOM 629 C C . ARG A 1 79 ? -0.793 5.902 -7.188 1.00 89.06 79 ARG A C 1
ATOM 631 O O . ARG A 1 79 ? -0.237 5.207 -8.036 1.00 89.06 79 ARG A O 1
ATOM 638 N N . VAL A 1 80 ? -0.312 7.084 -6.806 1.00 88.88 80 VAL A N 1
ATOM 639 C CA . VAL A 1 80 ? 0.938 7.658 -7.337 1.00 88.88 80 VAL A CA 1
ATOM 640 C C . VAL A 1 80 ? 2.147 6.738 -7.078 1.00 88.88 80 VAL A C 1
ATOM 642 O O . VAL A 1 80 ? 2.771 6.315 -8.057 1.00 88.88 80 VAL A O 1
ATOM 645 N N . PRO A 1 81 ? 2.464 6.348 -5.826 1.00 89.12 81 PRO A N 1
ATOM 646 C CA . PRO A 1 81 ? 3.546 5.403 -5.560 1.00 89.12 81 PRO A CA 1
ATOM 647 C C . PRO A 1 81 ? 3.270 4.011 -6.139 1.00 89.12 81 PRO A C 1
ATOM 649 O O . PRO A 1 81 ? 4.195 3.396 -6.672 1.00 89.12 81 PRO A O 1
ATOM 652 N N . GLN A 1 82 ? 2.016 3.536 -6.128 1.00 89.94 82 GLN A N 1
ATOM 653 C CA . GLN A 1 82 ? 1.666 2.251 -6.741 1.00 89.94 82 GLN A CA 1
ATOM 654 C C . GLN A 1 82 ? 2.012 2.218 -8.235 1.00 89.94 82 GLN A C 1
ATOM 656 O O . GLN A 1 82 ? 2.600 1.255 -8.729 1.00 89.94 82 GLN A O 1
ATOM 661 N N . ARG A 1 83 ? 1.668 3.276 -8.974 1.00 87.62 83 ARG A N 1
ATOM 662 C CA . ARG A 1 83 ? 1.962 3.372 -10.405 1.00 87.62 83 ARG A CA 1
ATOM 663 C C . ARG A 1 83 ? 3.465 3.393 -10.661 1.00 87.62 83 ARG A C 1
ATOM 665 O O . ARG A 1 83 ? 3.914 2.718 -11.586 1.00 87.62 83 ARG A O 1
ATOM 672 N N . ALA A 1 84 ? 4.223 4.126 -9.845 1.00 85.88 84 ALA A N 1
ATOM 673 C CA . ALA A 1 84 ? 5.675 4.194 -9.961 1.00 85.88 84 ALA A CA 1
ATOM 674 C C . ALA A 1 84 ? 6.314 2.803 -9.821 1.00 85.88 84 ALA A C 1
ATOM 676 O O . ALA A 1 84 ? 7.108 2.411 -10.675 1.00 85.88 84 ALA A O 1
ATOM 677 N N . ILE A 1 85 ? 5.920 2.008 -8.816 1.00 84.50 85 ILE A N 1
ATOM 678 C CA . ILE A 1 85 ? 6.452 0.644 -8.665 1.00 84.50 85 ILE A CA 1
ATOM 679 C C . ILE A 1 85 ? 5.928 -0.308 -9.741 1.00 84.50 85 ILE A C 1
ATOM 681 O O . ILE A 1 85 ? 6.706 -1.077 -10.303 1.00 84.50 85 ILE A O 1
ATOM 685 N N . ALA A 1 86 ? 4.645 -0.233 -10.096 1.00 85.56 86 ALA A N 1
ATOM 686 C CA . ALA A 1 86 ? 4.060 -1.096 -11.117 1.00 85.56 86 ALA A CA 1
ATOM 687 C C . ALA A 1 86 ? 4.761 -0.922 -12.473 1.00 85.56 86 ALA A C 1
ATOM 689 O O . ALA A 1 86 ? 5.021 -1.906 -13.163 1.00 85.56 86 ALA A O 1
ATOM 690 N N . GLN A 1 87 ? 5.147 0.309 -12.831 1.00 85.06 87 GLN A N 1
ATOM 691 C CA . GLN A 1 87 ? 5.929 0.585 -14.041 1.00 85.06 87 GLN A CA 1
ATOM 692 C C . GLN A 1 87 ? 7.273 -0.149 -14.022 1.00 85.06 87 GLN A C 1
ATOM 694 O O . GLN A 1 87 ? 7.656 -0.767 -15.015 1.00 85.06 87 GLN A O 1
ATOM 699 N N . ARG A 1 88 ? 7.961 -0.165 -12.875 1.00 79.44 88 ARG A N 1
ATOM 700 C CA . ARG A 1 88 ? 9.242 -0.872 -12.716 1.00 79.44 88 ARG A CA 1
ATOM 701 C C . ARG A 1 88 ? 9.077 -2.387 -12.722 1.00 79.44 88 ARG A C 1
ATOM 703 O O . ARG A 1 88 ? 9.892 -3.084 -13.324 1.00 79.44 88 ARG A O 1
ATOM 710 N N . VAL A 1 89 ? 8.025 -2.913 -12.101 1.00 80.69 89 VAL A N 1
ATOM 711 C CA . VAL A 1 89 ? 7.737 -4.357 -12.099 1.00 80.69 89 VAL A CA 1
ATOM 712 C C . VAL A 1 89 ? 7.435 -4.845 -13.514 1.00 80.69 89 VAL A C 1
ATOM 714 O O . VAL A 1 89 ? 8.034 -5.823 -13.957 1.00 80.69 89 VAL A O 1
ATOM 717 N N . ALA A 1 90 ? 6.588 -4.115 -14.242 1.00 80.00 90 ALA A N 1
ATOM 718 C CA . ALA A 1 90 ? 6.161 -4.453 -15.596 1.00 80.00 90 ALA A CA 1
ATOM 719 C C . ALA A 1 90 ? 7.172 -4.083 -16.698 1.00 80.00 90 ALA A C 1
ATOM 721 O O . ALA A 1 90 ? 6.925 -4.385 -17.861 1.00 80.00 90 ALA A O 1
ATOM 722 N N . ARG A 1 91 ? 8.286 -3.404 -16.370 1.00 77.75 91 ARG A N 1
ATOM 723 C CA . ARG A 1 91 ? 9.207 -2.778 -17.351 1.00 77.75 91 ARG A CA 1
ATOM 724 C C . ARG A 1 91 ? 8.491 -1.799 -18.299 1.00 77.75 91 ARG A C 1
ATOM 726 O O . ARG A 1 91 ? 8.926 -1.576 -19.425 1.00 77.75 91 ARG A O 1
ATOM 733 N N . ALA A 1 92 ? 7.385 -1.216 -17.846 1.00 74.81 92 ALA A N 1
ATOM 734 C CA . ALA A 1 92 ? 6.521 -0.363 -18.648 1.00 74.81 92 ALA A CA 1
ATOM 735 C C . ALA A 1 92 ? 6.919 1.110 -18.503 1.00 74.81 92 ALA A C 1
ATOM 737 O O . ALA A 1 92 ? 7.195 1.588 -17.404 1.00 74.81 92 ALA A O 1
ATOM 738 N N . TYR A 1 93 ? 6.889 1.854 -19.609 1.00 66.75 93 TYR A N 1
ATOM 739 C CA . TYR A 1 93 ? 7.265 3.268 -19.607 1.00 66.75 93 TYR A CA 1
ATOM 740 C C . TYR A 1 93 ? 6.095 4.215 -19.287 1.00 66.75 93 TYR A C 1
ATOM 742 O O . TYR A 1 93 ? 6.337 5.265 -18.697 1.00 66.75 93 TYR A O 1
ATOM 750 N N . ARG A 1 94 ? 4.826 3.899 -19.631 1.00 61.59 94 ARG A N 1
ATOM 751 C CA . ARG A 1 94 ? 3.712 4.870 -19.461 1.00 61.59 94 ARG A CA 1
ATOM 752 C C . ARG A 1 94 ? 2.334 4.314 -19.063 1.00 61.59 94 ARG A C 1
ATOM 754 O O . ARG A 1 94 ? 1.752 4.874 -18.129 1.00 61.59 94 ARG A O 1
ATOM 761 N N . THR A 1 95 ? 1.789 3.272 -19.697 1.00 57.91 95 THR A N 1
ATOM 762 C CA . THR A 1 95 ? 0.366 2.873 -19.533 1.00 57.91 95 THR A CA 1
ATOM 763 C C . THR A 1 95 ? 0.174 1.402 -19.135 1.00 57.91 95 THR A C 1
ATOM 765 O O . THR A 1 95 ? 1.051 0.575 -19.346 1.00 57.91 95 THR A O 1
ATOM 768 N N . ALA A 1 96 ? -0.962 1.105 -18.485 1.00 61.22 96 ALA A N 1
ATOM 769 C CA . ALA A 1 96 ? -1.388 -0.227 -18.017 1.00 61.22 96 ALA A CA 1
ATOM 770 C C . ALA A 1 96 ? -0.446 -0.963 -17.037 1.00 61.22 96 ALA A C 1
ATOM 772 O O . ALA A 1 96 ? -0.546 -2.174 -16.862 1.00 61.22 96 ALA A O 1
ATOM 773 N N . ALA A 1 97 ? 0.434 -0.239 -16.342 1.00 65.88 97 ALA A N 1
ATOM 774 C CA . ALA A 1 97 ? 1.468 -0.834 -15.501 1.00 65.88 97 ALA A CA 1
ATOM 775 C C . ALA A 1 97 ? 0.945 -1.767 -14.391 1.00 65.88 97 ALA A C 1
ATOM 777 O O . ALA A 1 97 ? 1.544 -2.811 -14.178 1.00 65.88 97 ALA A O 1
ATOM 778 N N . CYS A 1 98 ? -0.164 -1.445 -13.710 1.00 63.22 98 CYS A N 1
ATOM 779 C CA . CYS A 1 98 ? -0.720 -2.322 -12.665 1.00 63.22 98 CYS A CA 1
ATOM 780 C C . CYS A 1 98 ? -1.305 -3.621 -13.244 1.00 63.22 98 CYS A C 1
ATOM 782 O O . CYS A 1 98 ? -1.059 -4.697 -12.708 1.00 63.22 98 CYS A O 1
ATOM 784 N N . ALA A 1 99 ? -2.007 -3.534 -14.381 1.00 67.25 99 ALA A N 1
ATOM 785 C CA . ALA A 1 99 ? -2.537 -4.706 -15.078 1.00 67.25 99 ALA A CA 1
ATOM 786 C C . ALA A 1 99 ? -1.401 -5.611 -15.583 1.00 67.25 99 ALA A C 1
ATOM 788 O O . ALA A 1 99 ? -1.410 -6.813 -15.342 1.00 67.25 99 ALA A O 1
ATOM 789 N N . LEU A 1 100 ? -0.368 -5.022 -16.194 1.00 66.19 100 LEU A N 1
ATOM 790 C CA . LEU A 1 100 ? 0.818 -5.746 -16.663 1.00 66.19 100 LEU A CA 1
ATOM 791 C C . LEU A 1 100 ? 1.661 -6.314 -15.512 1.00 66.19 100 LEU A C 1
ATOM 793 O O . LEU A 1 100 ? 2.248 -7.383 -15.644 1.00 66.19 100 LEU A O 1
ATOM 797 N N . ALA A 1 101 ? 1.705 -5.627 -14.370 1.00 67.12 101 ALA A N 1
ATOM 798 C CA . ALA A 1 101 ? 2.360 -6.115 -13.161 1.00 67.12 101 ALA A CA 1
ATOM 799 C C . ALA A 1 101 ? 1.541 -7.193 -12.431 1.00 67.12 101 ALA A C 1
ATOM 801 O O . ALA A 1 101 ? 2.039 -7.750 -11.453 1.00 67.12 101 ALA A O 1
ATOM 802 N N . SER A 1 102 ? 0.314 -7.488 -12.887 1.00 77.19 102 SER A N 1
ATOM 803 C CA . SER A 1 102 ? -0.634 -8.379 -12.206 1.00 77.19 102 SER A CA 1
ATOM 804 C C . SER A 1 102 ? -0.860 -7.990 -10.737 1.00 77.19 102 SER A C 1
ATOM 806 O O . SER A 1 102 ? -1.045 -8.853 -9.881 1.00 77.19 102 SER A O 1
ATOM 808 N N . THR A 1 103 ? -0.817 -6.688 -10.430 1.00 79.88 103 THR A N 1
ATOM 809 C CA . THR A 1 103 ? -1.052 -6.160 -9.082 1.00 79.88 103 THR A CA 1
ATOM 810 C C . THR A 1 103 ? -2.374 -5.397 -9.046 1.00 79.88 103 THR A C 1
ATOM 812 O O . THR A 1 103 ? -2.536 -4.411 -9.777 1.00 79.88 103 THR A O 1
ATOM 815 N N . PRO A 1 104 ? -3.348 -5.822 -8.220 1.00 85.31 104 PRO A N 1
ATOM 816 C CA . PRO A 1 104 ? -4.587 -5.076 -8.086 1.00 85.31 104 PRO A CA 1
ATOM 817 C C . PRO A 1 104 ? -4.313 -3.708 -7.437 1.00 85.31 104 PRO A C 1
ATOM 819 O O . PRO A 1 104 ? -3.309 -3.526 -6.740 1.00 85.31 104 PRO A O 1
ATOM 822 N N . PRO A 1 105 ? -5.175 -2.704 -7.670 1.00 87.94 105 PRO A N 1
ATOM 823 C CA . PRO A 1 105 ? -5.112 -1.427 -6.967 1.00 87.94 105 PRO A CA 1
ATOM 824 C C . PRO A 1 105 ? -4.972 -1.629 -5.453 1.00 87.94 105 PRO A C 1
ATOM 826 O O . PRO A 1 105 ? -5.735 -2.394 -4.864 1.00 87.94 105 PRO A O 1
ATOM 829 N N . TRP A 1 106 ? -4.031 -0.927 -4.817 1.00 91.19 106 TRP A N 1
ATOM 830 C CA . TRP A 1 106 ? -3.793 -1.061 -3.374 1.00 91.19 106 TRP A CA 1
ATOM 831 C C . TRP A 1 106 ? -5.019 -0.680 -2.542 1.00 91.19 106 TRP A C 1
ATOM 833 O O . TRP A 1 106 ? -5.173 -1.168 -1.431 1.00 91.19 106 TRP A O 1
ATOM 843 N N . GLU A 1 107 ? -5.932 0.120 -3.093 1.00 90.69 107 GLU A N 1
ATOM 844 C CA . GLU A 1 107 ? -7.232 0.399 -2.476 1.00 90.69 107 GLU A CA 1
ATOM 845 C C . GLU A 1 107 ? -8.059 -0.869 -2.246 1.00 90.69 107 GLU A C 1
ATOM 847 O O . GLU A 1 107 ? -8.594 -1.071 -1.159 1.00 90.69 107 GLU A O 1
ATOM 852 N N . LEU A 1 108 ? -8.118 -1.748 -3.251 1.00 90.44 108 LEU A N 1
ATOM 853 C CA . LEU A 1 108 ? -8.851 -3.006 -3.146 1.00 90.44 108 LEU A CA 1
ATOM 854 C C . LEU A 1 108 ? -8.164 -3.944 -2.155 1.00 90.44 108 LEU A C 1
ATOM 856 O O . LEU A 1 108 ? -8.828 -4.573 -1.336 1.00 90.44 108 LEU A O 1
ATOM 860 N N . GLU A 1 109 ? -6.832 -4.011 -2.196 1.00 92.56 109 GLU A N 1
ATOM 861 C CA . GLU A 1 109 ? -6.070 -4.821 -1.244 1.00 92.56 109 GLU A CA 1
ATOM 862 C C . GLU A 1 109 ? -6.254 -4.332 0.198 1.00 92.56 109 GLU A C 1
ATOM 864 O O . GLU A 1 109 ? -6.403 -5.151 1.102 1.00 92.56 109 GLU A O 1
ATOM 869 N N . ALA A 1 110 ? -6.301 -3.016 0.417 1.00 93.88 110 ALA A N 1
ATOM 870 C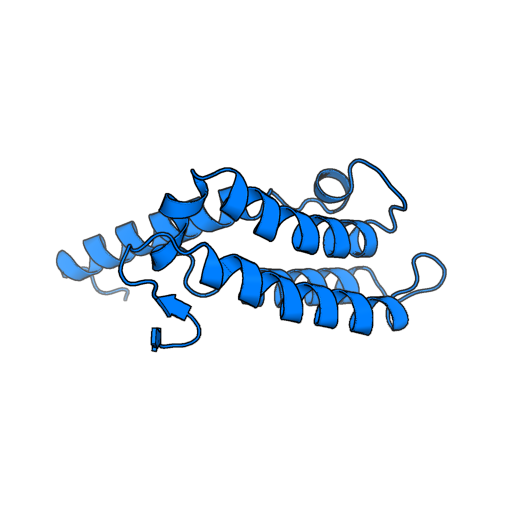 CA . ALA A 1 110 ? -6.553 -2.430 1.727 1.00 93.88 110 ALA A CA 1
ATOM 871 C C . ALA A 1 110 ? -7.940 -2.807 2.264 1.00 93.88 110 ALA A C 1
ATOM 873 O O . ALA A 1 110 ? -8.052 -3.189 3.428 1.00 93.88 110 ALA A O 1
ATOM 874 N N . TRP A 1 111 ? -8.982 -2.762 1.426 1.00 94.25 111 TRP A N 1
ATOM 875 C CA . TRP A 1 111 ? -10.327 -3.197 1.819 1.00 94.25 111 TRP A CA 1
ATOM 876 C C . TRP A 1 111 ? -10.389 -4.689 2.138 1.00 94.25 111 TRP A C 1
ATOM 878 O O . TRP A 1 111 ? -10.998 -5.072 3.135 1.00 94.25 111 TRP A O 1
ATOM 888 N N . VAL A 1 112 ? -9.722 -5.534 1.348 1.00 94.69 112 VAL A N 1
ATOM 889 C CA . VAL A 1 112 ? -9.636 -6.973 1.641 1.00 94.69 112 VAL A CA 1
ATOM 890 C C . VAL A 1 112 ? -8.932 -7.208 2.978 1.00 94.69 112 VAL A C 1
ATOM 892 O O . VAL A 1 112 ? -9.430 -7.974 3.799 1.00 94.69 112 VAL A O 1
ATOM 895 N N . LEU A 1 113 ? -7.811 -6.528 3.235 1.00 93.81 113 LEU A N 1
ATOM 896 C CA . LEU A 1 113 ? -7.085 -6.647 4.502 1.00 93.81 113 LEU A CA 1
ATOM 897 C C . LEU A 1 113 ? -7.919 -6.180 5.697 1.00 93.81 113 LEU A C 1
ATOM 899 O O . LEU A 1 113 ? -7.920 -6.851 6.727 1.00 93.81 113 LEU A O 1
ATOM 903 N N . ALA A 1 114 ? -8.646 -5.070 5.559 1.00 94.62 114 ALA A N 1
ATOM 904 C CA . ALA A 1 114 ? -9.569 -4.595 6.585 1.00 94.62 114 ALA A CA 1
ATOM 905 C C . ALA A 1 114 ? -10.659 -5.633 6.872 1.00 94.62 114 ALA A C 1
ATOM 907 O O . ALA A 1 114 ? -10.877 -6.000 8.024 1.00 94.62 114 ALA A O 1
ATOM 908 N N . ARG A 1 115 ? -11.253 -6.205 5.822 1.00 95.44 115 ARG A N 1
ATOM 909 C CA . ARG A 1 115 ? -12.307 -7.210 5.959 1.00 95.44 115 ARG A CA 1
ATOM 910 C C . ARG A 1 115 ? -11.825 -8.503 6.617 1.00 95.44 115 ARG A C 1
ATOM 912 O O . ARG A 1 115 ? -12.522 -9.071 7.453 1.00 95.44 115 ARG A O 1
ATOM 919 N N . VAL A 1 116 ? -10.634 -8.975 6.252 1.00 95.00 116 VAL A N 1
ATOM 920 C CA . VAL A 1 116 ? -10.013 -10.156 6.876 1.00 95.00 116 VAL A CA 1
ATOM 921 C C . VAL A 1 116 ? -9.689 -9.883 8.345 1.00 95.00 116 VAL A C 1
ATOM 923 O O . VAL A 1 116 ? -9.868 -10.764 9.189 1.00 95.00 116 VAL A O 1
ATOM 926 N N . TYR A 1 117 ? -9.242 -8.668 8.669 1.00 93.06 117 TYR A N 1
ATOM 927 C CA . TYR A 1 117 ? -8.985 -8.265 10.046 1.00 93.06 117 TYR A CA 1
ATOM 928 C C . TYR A 1 117 ? -10.266 -8.267 10.886 1.00 93.06 117 TYR A C 1
ATOM 930 O O . TYR A 1 117 ? -10.282 -8.922 11.924 1.00 93.06 117 TYR A O 1
ATOM 938 N N . GLU A 1 118 ? -11.342 -7.629 10.413 1.00 93.12 118 GLU A N 1
ATOM 939 C CA . GLU A 1 118 ? -12.666 -7.656 11.059 1.00 93.12 118 GLU A CA 1
ATOM 940 C C . GLU A 1 118 ? -13.122 -9.090 11.329 1.00 93.12 118 GLU A C 1
ATOM 942 O O . GLU A 1 118 ? -13.418 -9.452 12.464 1.00 93.12 118 GLU A O 1
ATOM 947 N N . TRP A 1 119 ? -13.081 -9.944 10.303 1.00 91.75 119 TRP A N 1
ATOM 948 C CA . TRP A 1 119 ? -13.463 -11.348 10.428 1.00 91.75 119 TRP A CA 1
ATOM 949 C C . TRP A 1 119 ? -12.635 -12.092 11.483 1.00 91.75 119 TRP A C 1
ATOM 951 O O . TRP A 1 119 ? -13.168 -12.887 12.257 1.00 91.75 119 TRP A O 1
ATOM 961 N N . THR A 1 120 ? -11.329 -11.824 11.545 1.00 92.12 120 THR A N 1
ATOM 962 C CA . THR A 1 120 ? -10.432 -12.434 12.535 1.00 92.12 120 THR A CA 1
ATOM 963 C C . THR A 1 120 ? -10.743 -11.941 13.948 1.00 92.12 120 THR A C 1
ATOM 965 O O . THR A 1 120 ? -10.725 -12.732 14.892 1.00 92.12 120 THR A O 1
ATOM 968 N N . VAL A 1 121 ? -11.036 -10.648 14.106 1.00 90.81 121 VAL A N 1
ATOM 969 C CA . VAL A 1 121 ? -11.431 -10.052 15.389 1.00 90.81 121 VAL A CA 1
ATOM 970 C C . VAL A 1 121 ? -12.760 -10.636 15.863 1.00 90.81 121 VAL A C 1
ATOM 972 O O . VAL A 1 121 ? -12.835 -11.081 17.006 1.00 90.81 121 VAL A O 1
ATOM 975 N N . ASP A 1 122 ? -13.757 -10.745 14.986 1.00 91.38 122 ASP A N 1
ATOM 976 C CA . ASP A 1 122 ? -15.060 -11.342 15.298 1.00 91.38 122 ASP A CA 1
ATOM 977 C C . ASP A 1 122 ? -14.933 -12.807 15.726 1.00 91.38 122 ASP A C 1
ATOM 979 O O . ASP A 1 122 ? -15.564 -13.243 16.689 1.00 91.38 122 ASP A O 1
ATOM 983 N N . ARG A 1 123 ? -14.089 -13.586 15.040 1.00 89.50 123 ARG A N 1
ATOM 984 C CA . ARG A 1 123 ? -13.811 -14.979 15.423 1.00 89.50 123 ARG A CA 1
ATOM 985 C C . ARG A 1 123 ? -13.159 -15.087 16.795 1.00 89.50 123 ARG A C 1
ATOM 987 O O . ARG A 1 123 ? -13.564 -15.924 17.597 1.00 89.50 123 ARG A O 1
ATOM 994 N N . ARG A 1 124 ? -12.186 -14.219 17.084 1.00 88.44 124 ARG A N 1
ATOM 995 C CA . ARG A 1 124 ? -11.540 -14.158 18.403 1.00 88.44 124 ARG A CA 1
ATOM 996 C C . ARG A 1 124 ? -12.526 -13.746 19.492 1.00 88.44 124 ARG A C 1
ATOM 998 O O . ARG A 1 124 ? -12.494 -14.331 20.569 1.00 88.44 124 ARG A O 1
ATOM 1005 N N . ALA A 1 125 ? -13.417 -12.796 19.207 1.00 88.62 125 ALA A N 1
ATOM 1006 C CA . ALA A 1 125 ? -14.475 -12.381 20.125 1.00 88.62 125 ALA A CA 1
ATOM 1007 C C . ALA A 1 125 ? -15.464 -13.522 20.427 1.00 88.62 125 ALA A C 1
ATOM 1009 O O . ALA A 1 125 ? -15.951 -13.624 21.549 1.00 88.62 125 ALA A O 1
ATOM 1010 N N . ARG A 1 126 ? -15.701 -14.421 19.462 1.00 88.06 126 ARG A N 1
ATOM 1011 C CA . ARG A 1 126 ? -16.495 -15.651 19.635 1.00 88.06 126 ARG A CA 1
ATOM 1012 C C . ARG A 1 126 ? -15.758 -16.795 20.351 1.00 88.06 126 ARG A C 1
ATOM 1014 O O . ARG A 1 126 ? -16.356 -17.840 20.573 1.00 88.06 126 ARG A O 1
ATOM 1021 N N . GLY A 1 127 ? -14.490 -16.620 20.733 1.00 82.31 127 GLY A N 1
ATOM 1022 C CA . GLY A 1 127 ? -13.724 -17.623 21.484 1.00 82.31 127 GLY A CA 1
ATOM 1023 C C . GLY A 1 127 ? -13.142 -18.768 20.646 1.00 82.31 127 GLY A C 1
ATOM 1024 O O . GLY A 1 127 ? -12.529 -19.676 21.201 1.00 82.31 127 GLY A O 1
ATOM 1025 N N . GLU A 1 128 ? -13.264 -18.717 19.319 1.00 74.75 128 GLU A N 1
ATOM 1026 C CA . GLU A 1 128 ? -12.671 -19.699 18.408 1.00 74.75 128 GLU A CA 1
ATOM 1027 C C . GLU A 1 128 ? -11.167 -19.409 18.250 1.00 74.75 128 GLU A C 1
ATOM 1029 O O . GLU A 1 128 ? -10.750 -18.632 17.383 1.00 74.75 128 GLU A O 1
ATOM 1034 N N . ARG A 1 129 ? -10.328 -19.981 19.123 1.00 61.91 129 ARG A N 1
ATOM 1035 C CA . ARG A 1 129 ? -8.869 -19.958 18.928 1.00 61.91 129 ARG A CA 1
ATOM 1036 C C . ARG A 1 129 ? -8.498 -20.876 17.760 1.00 61.91 129 ARG A C 1
ATOM 1038 O O . ARG A 1 129 ? -9.052 -21.959 17.632 1.00 61.91 129 ARG A O 1
ATOM 1045 N N . GLN A 1 130 ? -7.573 -20.413 16.917 1.00 57.44 130 GLN A N 1
ATOM 1046 C CA . GLN A 1 130 ? -6.905 -21.260 15.927 1.00 57.44 130 GLN A CA 1
ATOM 1047 C C . GLN A 1 130 ? -6.117 -22.333 16.685 1.00 57.44 130 GLN A C 1
ATOM 1049 O O . GLN A 1 130 ? -5.254 -21.975 17.489 1.00 57.44 130 GLN A O 1
ATOM 1054 N N . GLU A 1 131 ? -6.481 -23.598 16.473 1.00 46.09 131 GLU A N 1
ATOM 1055 C CA . GLU A 1 131 ? -5.624 -24.756 16.761 1.00 46.09 131 GLU A CA 1
ATOM 1056 C C . GLU A 1 131 ? -4.339 -24.699 15.925 1.00 46.09 131 GLU A C 1
ATOM 1058 O O . GLU A 1 131 ? -4.412 -24.244 14.755 1.00 46.09 131 GLU A O 1
#

pLDDT: mean 84.14, std 9.02, range [46.09, 95.44]

Organism: Spodoptera litura (NCBI:txid69820)

Radius of gyration: 16.42 Å; chains: 1; bounding box: 36×40×41 Å

Foldseek 3Di:
DDDPLADQDPVNLSLVRLLVLLVVLVVLLVVCCVQQPLPPHDDLVVLVVSLVVSLCSLLPVLLSCLVSCVDVSSLVSQVVSNQSSLCSSQSHDDDPSCVSNVHDRSSVVSVVVNVVVVVVVVCVVVVNDDD

Secondary structure (DSSP, 8-state):
-EETTEE--TTS--HHHHHHHHHHHHHHHHHHHHHS-SSS---HHHHHHHHHHHHHHHTTTHHHHGGGGGSHHHHHHHHHHHHHHHHHHHT-SSS-HHHHTT---HHHHHHHHHHHHHHHHHHHHTT----